Protein AF-A0A854C1Q7-F1 (afdb_monomer_lite)

InterPro domains:
  IPR006118 Recombinase, conserved site [PS00397] (6-14)
  IPR006119 Resolvase, N-terminal catalytic domain [PF00239] (4-51)
  IPR006119 Resolvase, N-terminal catalytic domain [PS51736] (2-54)
  IPR036162 Resolvase-like, N-terminal catalytic domain superfamily [G3DSA:3.40.50.1390] (1-54)
  IPR036162 Resolvase-like, N-terminal catalytic domain superfamily [SSF53041] (1-51)

Organism: Escherichia coli (NCBI:txid562)

Secondary structure (DSSP, 8-state):
----EEEEESSTTS-HHHHHHHHHHTT--GGGEEEEE--SS----HHHHHHHT-

Radius of gyration: 11.32 Å; chains: 1; bounding box: 31×24×25 Å

Foldseek 3Di:
DQDAAEEEDQDPPDPSVVSLVVCVVVVHDPVRYFYYYHHPPPPDDVSVVVNVVD

pLDDT: mean 77.96, std 9.35, range [61.12, 90.44]

Structure (mmCIF, N/CA/C/O backbone):
data_AF-A0A854C1Q7-F1
#
_entry.id   AF-A0A854C1Q7-F1
#
loop_
_atom_site.group_PDB
_atom_site.id
_atom_site.type_symbol
_atom_site.label_atom_id
_atom_site.label_alt_id
_atom_site.label_comp_id
_atom_site.label_asym_id
_atom_site.label_entity_id
_atom_site.label_seq_id
_atom_site.pdbx_PDB_ins_code
_atom_site.Cartn_x
_atom_site.Cartn_y
_atom_site.Cartn_z
_atom_site.occupancy
_atom_site.B_iso_or_equiv
_atom_site.auth_seq_id
_atom_site.auth_comp_id
_atom_site.auth_asym_id
_atom_site.auth_atom_id
_atom_site.pdbx_PDB_model_num
ATOM 1 N N . MET A 1 1 ? -19.119 -4.144 7.409 1.00 65.88 1 MET A N 1
ATOM 2 C CA . MET A 1 1 ? -18.186 -4.255 6.264 1.00 65.88 1 MET A CA 1
ATOM 3 C C . MET A 1 1 ? -16.764 -4.434 6.789 1.00 65.88 1 MET A C 1
ATOM 5 O O . MET A 1 1 ? -16.389 -3.707 7.703 1.00 65.88 1 MET A O 1
ATOM 9 N N . ARG A 1 2 ? -15.970 -5.390 6.287 1.00 77.06 2 ARG A N 1
ATOM 10 C CA . ARG A 1 2 ? -14.533 -5.478 6.613 1.00 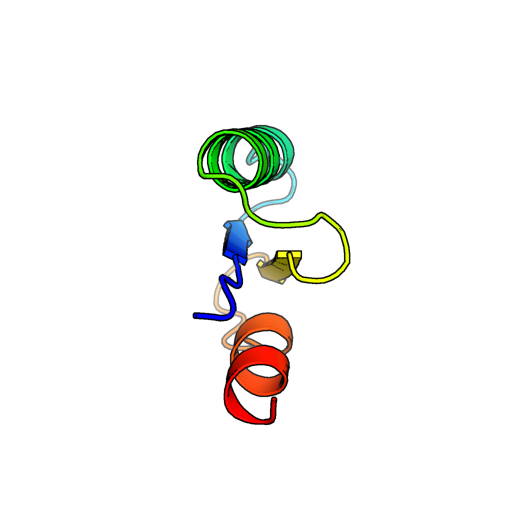77.06 2 ARG A CA 1
ATOM 11 C C . ARG A 1 2 ? -13.744 -4.874 5.454 1.00 77.06 2 ARG A C 1
ATOM 13 O O . ARG A 1 2 ? -13.822 -5.391 4.351 1.00 77.06 2 ARG A O 1
ATOM 20 N N . LEU A 1 3 ? -13.023 -3.785 5.717 1.00 82.56 3 LEU A N 1
ATOM 21 C CA . LEU A 1 3 ? -12.146 -3.158 4.734 1.00 82.56 3 LEU A CA 1
ATOM 22 C C . LEU A 1 3 ? -10.760 -3.808 4.793 1.00 82.56 3 LEU A C 1
ATOM 24 O O . LEU A 1 3 ? -10.214 -4.017 5.885 1.00 82.56 3 LEU A O 1
ATOM 28 N N . PHE A 1 4 ? -10.228 -4.124 3.620 1.00 85.56 4 PHE A N 1
ATOM 29 C CA . PHE A 1 4 ? -8.893 -4.661 3.410 1.00 85.56 4 PHE A CA 1
ATOM 30 C C . PHE A 1 4 ? -8.179 -3.797 2.378 1.00 85.56 4 PHE A C 1
ATOM 32 O O . PHE A 1 4 ? -8.819 -3.225 1.498 1.00 85.56 4 PHE A O 1
ATOM 39 N N . GLY A 1 5 ? -6.864 -3.688 2.511 1.00 87.44 5 GLY A N 1
ATOM 40 C CA . GLY A 1 5 ? -6.036 -2.867 1.641 1.00 87.44 5 GLY A CA 1
ATOM 41 C C . GLY A 1 5 ? -4.989 -3.725 0.967 1.00 87.44 5 GLY A C 1
ATOM 42 O O . GLY A 1 5 ? -4.404 -4.598 1.603 1.00 87.44 5 GLY A O 1
ATOM 43 N N . TYR A 1 6 ? -4.749 -3.463 -0.309 1.00 87.81 6 TYR A N 1
ATOM 44 C CA . TYR A 1 6 ? -3.720 -4.133 -1.085 1.00 87.81 6 TYR A CA 1
ATOM 45 C C . TYR A 1 6 ? -2.844 -3.086 -1.767 1.00 87.81 6 TYR A C 1
ATOM 47 O O . TYR A 1 6 ? -3.356 -2.189 -2.436 1.00 87.81 6 TYR A O 1
ATOM 55 N N . ALA A 1 7 ? -1.534 -3.195 -1.574 1.00 85.50 7 ALA A N 1
ATOM 56 C CA . ALA A 1 7 ? -0.526 -2.337 -2.181 1.00 85.50 7 ALA A CA 1
ATOM 57 C C . ALA A 1 7 ? 0.479 -3.192 -2.960 1.00 85.50 7 ALA A C 1
ATOM 59 O O . ALA A 1 7 ? 0.853 -4.276 -2.516 1.00 85.50 7 ALA A O 1
ATOM 60 N N . ARG A 1 8 ? 0.956 -2.703 -4.107 1.00 83.25 8 ARG A N 1
ATOM 61 C CA . ARG A 1 8 ? 1.980 -3.384 -4.911 1.00 83.25 8 ARG A CA 1
ATOM 62 C C . ARG A 1 8 ? 2.981 -2.383 -5.466 1.00 83.25 8 ARG A C 1
ATOM 64 O O . ARG A 1 8 ? 2.592 -1.357 -6.027 1.00 83.25 8 ARG A O 1
ATOM 71 N N . VAL A 1 9 ? 4.266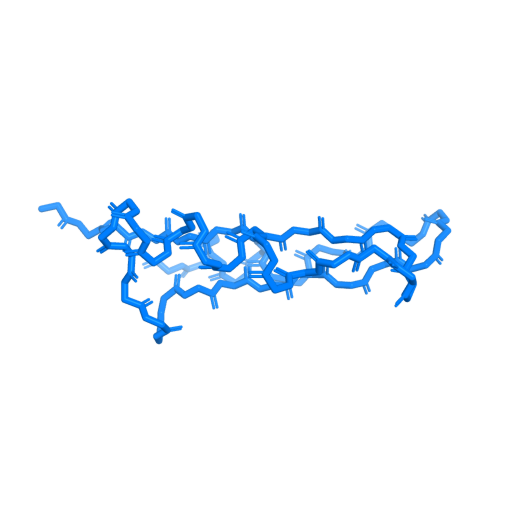 -2.719 -5.367 1.00 81.25 9 VAL A N 1
ATOM 72 C CA . VAL A 1 9 ? 5.357 -1.942 -5.972 1.00 81.25 9 VAL A CA 1
ATOM 73 C C . VAL A 1 9 ? 6.240 -2.800 -6.871 1.00 81.25 9 VAL A C 1
ATO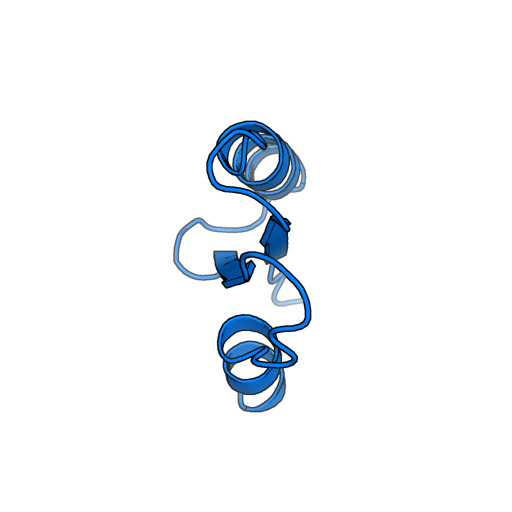M 75 O O . VAL A 1 9 ? 6.586 -3.933 -6.531 1.00 81.25 9 VAL A O 1
ATOM 78 N N . SER A 1 10 ? 6.602 -2.231 -8.024 1.00 69.00 10 SER A N 1
ATOM 79 C CA . SER A 1 10 ? 7.307 -2.937 -9.103 1.00 69.00 10 SER A CA 1
ATOM 80 C C . SER A 1 10 ? 8.837 -2.795 -9.054 1.00 69.00 10 SER A C 1
ATOM 82 O O . SER A 1 10 ? 9.556 -3.415 -9.834 1.00 69.00 10 SER A O 1
ATOM 84 N N . THR A 1 11 ? 9.367 -1.942 -8.172 1.00 65.56 11 THR A N 1
ATOM 85 C CA . THR A 1 11 ? 10.812 -1.739 -7.985 1.00 65.56 11 THR A CA 1
ATOM 86 C C . THR A 1 11 ? 11.107 -1.369 -6.531 1.00 65.56 11 THR A C 1
ATOM 88 O O . THR A 1 11 ? 10.284 -0.746 -5.865 1.00 65.56 11 THR A O 1
ATOM 91 N N . SER A 1 12 ? 12.299 -1.714 -6.023 1.00 61.72 12 SER A N 1
ATOM 92 C CA . SER A 1 12 ? 12.737 -1.327 -4.663 1.00 61.72 12 SER A CA 1
ATOM 93 C C . SER A 1 12 ? 12.783 0.189 -4.437 1.00 61.72 12 SER A C 1
ATOM 95 O O . SER A 1 12 ? 12.799 0.617 -3.290 1.00 61.72 12 SER A O 1
ATOM 97 N N . GLN A 1 13 ? 12.806 0.987 -5.508 1.00 61.88 13 GLN A N 1
ATOM 98 C CA . GLN A 1 13 ? 12.818 2.449 -5.440 1.00 61.88 13 GLN A CA 1
ATOM 99 C C . GLN A 1 13 ? 11.410 3.052 -5.303 1.00 61.88 13 GLN A C 1
ATOM 101 O O . GLN A 1 13 ? 1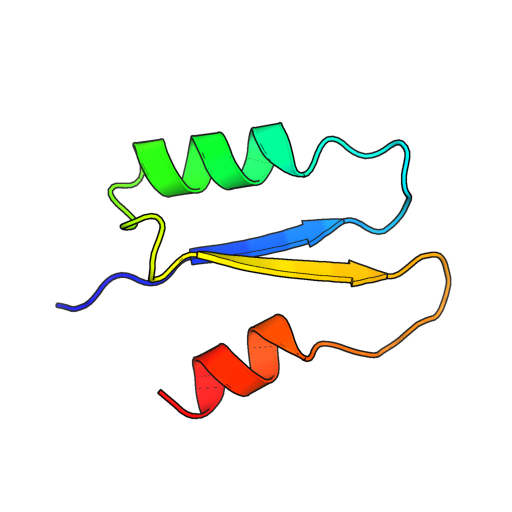1.277 4.218 -4.947 1.00 61.88 13 GLN A O 1
ATOM 106 N N . GLN A 1 14 ? 10.360 2.287 -5.618 1.00 65.12 14 GLN A N 1
ATOM 107 C CA . GLN A 1 14 ? 8.980 2.754 -5.526 1.00 65.12 14 GLN A CA 1
ATOM 108 C C . GLN A 1 14 ? 8.524 2.735 -4.065 1.00 65.12 14 GLN A C 1
ATOM 110 O O . GLN A 1 14 ? 8.635 1.728 -3.362 1.00 65.12 14 GLN A O 1
ATOM 115 N N . SER A 1 15 ? 7.991 3.866 -3.610 1.00 71.75 15 SER A N 1
ATOM 116 C CA . SER A 1 15 ? 7.600 4.080 -2.219 1.00 71.75 15 SER A CA 1
ATOM 117 C C . SER A 1 15 ? 6.308 3.334 -1.877 1.00 71.75 15 SER A C 1
ATOM 119 O O . SER A 1 15 ? 5.219 3.905 -1.915 1.00 71.75 15 SER A O 1
ATOM 121 N N . LEU A 1 16 ? 6.437 2.063 -1.483 1.00 78.75 16 LEU A N 1
ATOM 122 C CA . LEU A 1 16 ? 5.357 1.258 -0.892 1.00 78.75 16 LEU A CA 1
ATOM 123 C C . LEU A 1 16 ? 4.675 2.007 0.265 1.00 78.75 16 LEU A C 1
ATOM 125 O O . LEU A 1 16 ? 3.462 1.928 0.444 1.00 78.75 16 LEU A O 1
ATOM 129 N N . ASP A 1 17 ? 5.458 2.796 0.999 1.00 81.88 17 ASP A N 1
ATOM 130 C CA . ASP A 1 17 ? 5.005 3.597 2.131 1.00 81.88 17 ASP A CA 1
ATOM 131 C C . ASP A 1 17 ? 3.886 4.588 1.762 1.00 81.88 17 ASP A C 1
ATOM 133 O O . ASP A 1 17 ? 2.944 4.763 2.532 1.00 81.88 17 ASP A O 1
ATOM 137 N N . LEU A 1 18 ? 3.916 5.173 0.554 1.00 84.44 18 LEU A N 1
ATOM 138 C CA . LEU A 1 18 ? 2.864 6.085 0.085 1.00 84.44 18 LEU A CA 1
ATOM 139 C C . LEU A 1 18 ? 1.535 5.353 -0.124 1.00 84.44 18 LEU A C 1
ATOM 141 O O . LEU A 1 18 ? 0.491 5.843 0.305 1.00 84.44 18 LEU A O 1
ATOM 145 N N . GLN A 1 19 ? 1.569 4.162 -0.728 1.00 85.12 19 GLN A N 1
ATOM 146 C CA . GLN A 1 19 ? 0.367 3.344 -0.911 1.00 85.12 19 GLN A CA 1
ATOM 147 C C . GLN A 1 19 ? -0.179 2.864 0.438 1.00 85.12 19 GLN A C 1
ATOM 149 O O . GLN A 1 19 ? -1.378 2.947 0.686 1.00 85.12 19 GLN A O 1
ATOM 154 N N . VAL A 1 20 ? 0.696 2.424 1.347 1.00 86.50 20 VAL A N 1
ATOM 155 C CA . VAL A 1 20 ? 0.299 2.002 2.698 1.00 86.50 20 VAL A CA 1
ATOM 156 C C . VAL A 1 20 ? -0.314 3.164 3.481 1.00 86.50 20 VAL A C 1
ATOM 158 O O . VAL A 1 20 ? -1.306 2.966 4.182 1.00 86.50 20 VAL A O 1
ATOM 161 N N . ARG A 1 21 ? 0.232 4.380 3.360 1.00 88.38 21 ARG A N 1
ATOM 162 C CA . ARG A 1 21 ? -0.352 5.585 3.965 1.00 88.38 21 ARG A CA 1
ATOM 163 C C . ARG A 1 21 ? -1.734 5.894 3.403 1.00 88.38 21 ARG A C 1
ATOM 165 O O . ARG A 1 21 ? -2.644 6.086 4.198 1.00 88.38 21 ARG A O 1
ATOM 172 N N . ALA A 1 22 ? -1.915 5.853 2.084 1.00 88.69 22 ALA A N 1
ATOM 173 C CA . ALA A 1 22 ? -3.225 6.056 1.462 1.00 88.69 22 ALA A CA 1
ATOM 174 C C . ALA A 1 22 ? -4.258 5.007 1.917 1.00 88.69 22 ALA A C 1
ATOM 176 O O . ALA A 1 22 ? -5.408 5.338 2.185 1.00 88.69 22 ALA A O 1
ATOM 177 N N . LEU A 1 23 ? -3.846 3.744 2.079 1.00 89.50 23 LEU A N 1
ATOM 178 C CA . LEU A 1 23 ? -4.717 2.686 2.602 1.00 89.50 23 LEU A CA 1
ATOM 179 C C . LEU A 1 23 ? -5.089 2.914 4.073 1.00 89.50 23 LEU A C 1
ATOM 181 O O . LEU A 1 23 ? -6.234 2.691 4.462 1.00 89.50 23 LEU A O 1
ATOM 185 N N . LYS A 1 24 ? -4.141 3.371 4.897 1.00 88.56 24 LYS A N 1
ATOM 186 C CA . LYS A 1 24 ? -4.421 3.746 6.291 1.00 88.56 24 LYS A CA 1
ATOM 187 C C . LYS A 1 24 ? -5.383 4.932 6.371 1.00 88.56 24 LYS A C 1
ATOM 189 O O . LYS A 1 24 ? -6.295 4.893 7.191 1.00 88.56 24 LYS A O 1
ATOM 194 N N . ASP A 1 25 ? -5.199 5.932 5.513 1.00 90.44 25 ASP A N 1
ATOM 195 C CA . ASP A 1 25 ? -6.060 7.118 5.420 1.00 90.44 25 ASP A CA 1
ATOM 196 C C . ASP A 1 25 ? -7.491 6.751 4.997 1.00 90.44 25 ASP A C 1
ATOM 198 O O . ASP A 1 25 ? -8.462 7.192 5.604 1.00 90.44 25 ASP A O 1
ATOM 202 N N . ALA A 1 26 ? -7.628 5.790 4.077 1.00 88.38 26 ALA A N 1
ATOM 203 C CA . ALA A 1 26 ? -8.908 5.183 3.710 1.00 88.38 26 ALA A CA 1
ATOM 204 C C . ALA A 1 26 ? -9.564 4.346 4.837 1.00 88.38 26 ALA A C 1
ATOM 206 O O . ALA A 1 26 ? -10.638 3.776 4.640 1.00 88.38 26 ALA A O 1
ATOM 207 N N . GLY A 1 27 ? -8.940 4.235 6.016 1.00 88.56 27 GLY A N 1
ATOM 208 C CA . GLY A 1 27 ? -9.477 3.515 7.174 1.00 88.56 27 GLY A CA 1
ATOM 209 C C . GLY A 1 27 ? -9.174 2.014 7.187 1.00 88.56 27 GLY A C 1
ATOM 210 O O . GLY A 1 27 ? -9.787 1.258 7.951 1.00 88.56 27 GLY A O 1
ATOM 211 N N . VAL A 1 28 ? -8.230 1.542 6.364 1.00 89.50 28 VAL A N 1
ATOM 212 C CA . VAL A 1 28 ? -7.778 0.147 6.405 1.00 89.50 28 VAL A CA 1
ATOM 213 C C . VAL A 1 28 ? -6.894 -0.063 7.631 1.00 89.50 28 VAL A C 1
ATOM 215 O O . 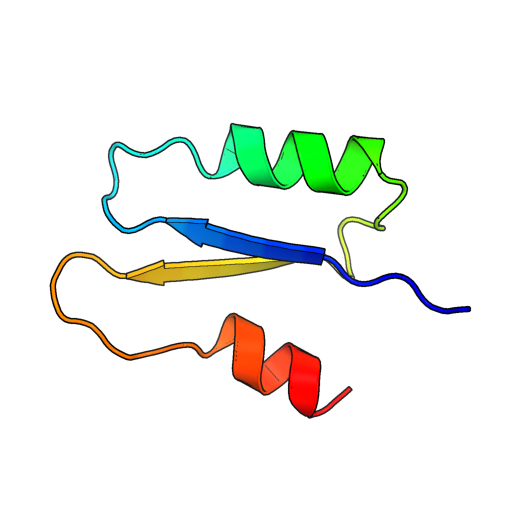VAL A 1 28 ? -5.898 0.628 7.847 1.00 89.50 28 VAL A O 1
ATOM 218 N N . LYS A 1 29 ? -7.213 -1.081 8.434 1.00 87.38 29 LYS A N 1
ATOM 219 C CA . LYS A 1 29 ? -6.358 -1.462 9.561 1.00 87.38 29 LYS A CA 1
ATOM 220 C C . LYS A 1 29 ? -5.036 -2.047 9.061 1.00 87.38 29 LYS A C 1
ATOM 222 O O . LYS A 1 29 ? -5.047 -2.892 8.175 1.00 87.38 29 LYS A O 1
ATOM 227 N N . ALA A 1 30 ? -3.915 -1.685 9.686 1.00 82.44 30 ALA A N 1
ATOM 228 C CA . ALA A 1 30 ? -2.578 -2.138 9.278 1.00 82.44 30 ALA A CA 1
ATOM 229 C C . ALA A 1 30 ? -2.432 -3.672 9.201 1.00 82.44 30 ALA A C 1
ATOM 231 O O . ALA A 1 30 ? -1.815 -4.196 8.287 1.00 82.44 30 ALA A O 1
ATOM 232 N N . ASN A 1 31 ? -3.088 -4.398 10.103 1.00 83.69 31 ASN A N 1
ATOM 233 C CA . ASN A 1 31 ? -3.184 -5.862 10.141 1.00 83.69 31 ASN A CA 1
ATOM 234 C C . ASN A 1 31 ? -4.093 -6.476 9.050 1.00 83.69 31 ASN A C 1
ATOM 236 O O . ASN A 1 31 ? -4.350 -7.678 9.054 1.00 83.69 31 ASN A O 1
ATOM 240 N N . ARG A 1 32 ? -4.607 -5.652 8.135 1.00 84.75 32 ARG A N 1
ATOM 241 C CA . ARG A 1 32 ? -5.383 -6.015 6.939 1.00 84.75 32 ARG A CA 1
ATOM 242 C C . ARG A 1 32 ? -4.829 -5.355 5.672 1.00 84.75 32 ARG A C 1
ATOM 244 O O . ARG A 1 32 ? -5.525 -5.320 4.658 1.00 84.75 32 ARG A O 1
ATOM 251 N N . ILE A 1 33 ? -3.629 -4.784 5.758 1.00 87.06 33 ILE A N 1
ATOM 252 C CA . ILE A 1 33 ? -2.902 -4.256 4.611 1.00 87.06 33 ILE A CA 1
ATOM 253 C C . ILE A 1 33 ? -1.968 -5.358 4.129 1.00 87.06 33 ILE A C 1
ATOM 255 O O . ILE A 1 33 ? -1.096 -5.808 4.868 1.00 87.06 33 ILE A O 1
ATOM 259 N N . PHE A 1 34 ? -2.168 -5.776 2.890 1.00 86.12 34 PHE A N 1
ATOM 260 C CA . PHE A 1 34 ? -1.327 -6.736 2.200 1.00 86.12 34 PHE A CA 1
ATOM 261 C C . PHE A 1 34 ? -0.461 -5.988 1.197 1.00 86.12 34 PHE A C 1
ATOM 263 O O . PHE A 1 34 ? -0.924 -5.061 0.529 1.00 86.12 34 PHE A O 1
ATOM 270 N N . THR A 1 35 ? 0.806 -6.367 1.113 1.00 84.69 35 THR A N 1
ATOM 271 C CA . THR A 1 35 ? 1.779 -5.690 0.262 1.00 84.69 35 THR A CA 1
ATOM 272 C C . THR A 1 35 ? 2.500 -6.706 -0.600 1.00 84.69 35 THR A C 1
ATOM 274 O O . THR A 1 35 ? 3.048 -7.659 -0.056 1.00 84.69 35 THR A O 1
ATOM 277 N N . ASP A 1 36 ? 2.563 -6.471 -1.905 1.00 83.62 36 ASP A N 1
ATOM 278 C CA . ASP A 1 36 ? 3.401 -7.242 -2.819 1.00 83.62 36 ASP A CA 1
ATOM 279 C C . ASP A 1 36 ? 4.575 -6.403 -3.321 1.00 83.62 36 ASP A C 1
ATOM 281 O O . ASP A 1 36 ? 4.430 -5.245 -3.731 1.00 83.62 36 ASP A O 1
ATOM 285 N N . LYS A 1 37 ? 5.756 -7.017 -3.328 1.00 75.69 37 LYS A N 1
ATOM 286 C CA . LYS A 1 37 ? 6.972 -6.429 -3.883 1.00 75.69 37 LYS A CA 1
ATOM 287 C C . LYS A 1 37 ? 7.490 -7.340 -4.985 1.00 75.69 37 LYS A C 1
ATOM 289 O O . LYS A 1 37 ? 7.994 -8.419 -4.708 1.00 75.69 37 LYS A O 1
ATOM 294 N N . ALA A 1 38 ? 7.390 -6.885 -6.227 1.00 72.44 38 ALA A N 1
ATOM 295 C CA . ALA A 1 38 ? 7.809 -7.653 -7.393 1.00 72.44 38 ALA A CA 1
ATOM 296 C C . ALA A 1 38 ? 8.763 -6.802 -8.227 1.00 72.44 38 ALA A C 1
ATOM 298 O O . ALA A 1 38 ? 8.347 -5.798 -8.783 1.00 72.44 38 ALA A O 1
ATOM 299 N N . SER A 1 39 ? 10.041 -7.163 -8.308 1.00 61.12 39 SER A N 1
ATOM 300 C CA . SER A 1 39 ? 11.001 -6.484 -9.184 1.00 61.12 39 SER A CA 1
ATOM 301 C C . SER A 1 39 ? 11.011 -7.142 -10.565 1.00 61.12 39 SER A C 1
ATOM 303 O O . SER A 1 39 ? 11.473 -8.271 -10.694 1.00 61.12 39 SER A O 1
ATOM 305 N N . GLY A 1 40 ? 10.532 -6.447 -11.600 1.00 66.38 40 GLY A N 1
ATOM 306 C CA . GLY A 1 40 ? 10.522 -6.957 -12.981 1.00 66.38 40 GLY A CA 1
ATOM 307 C C . GLY A 1 40 ? 9.267 -7.765 -13.338 1.00 66.38 40 GLY A C 1
ATOM 308 O O . GLY A 1 40 ? 8.179 -7.472 -12.849 1.00 66.38 40 GLY A O 1
ATOM 309 N N . SER A 1 41 ? 9.403 -8.776 -14.205 1.00 61.72 41 SER A N 1
ATOM 310 C CA . SER A 1 41 ? 8.293 -9.608 -14.716 1.00 61.72 41 SER A CA 1
ATOM 311 C C . SER A 1 41 ? 7.697 -10.588 -13.691 1.00 61.72 41 SER A C 1
ATOM 313 O O . SER A 1 41 ? 6.892 -11.444 -14.061 1.00 61.72 41 SER A O 1
ATOM 315 N N . SER A 1 42 ? 8.082 -10.487 -12.414 1.00 62.91 42 SER A N 1
ATOM 316 C CA . SER A 1 42 ? 7.580 -11.348 -11.343 1.00 62.91 42 SER A CA 1
ATOM 317 C C . SER A 1 42 ? 6.063 -11.222 -11.219 1.00 62.91 42 SER A C 1
ATOM 319 O O . SER A 1 42 ? 5.501 -10.176 -10.864 1.00 62.91 42 SER A O 1
ATOM 321 N N . THR A 1 43 ? 5.394 -12.314 -11.572 1.00 64.38 43 THR A N 1
ATOM 322 C CA . THR A 1 43 ? 3.936 -12.436 -11.583 1.00 64.38 43 THR A CA 1
ATOM 323 C C . THR A 1 43 ? 3.389 -12.811 -10.211 1.00 64.38 43 THR A C 1
ATOM 325 O O . THR A 1 43 ? 2.176 -12.754 -10.022 1.00 64.38 43 THR A O 1
ATOM 328 N N . ASP A 1 44 ? 4.270 -13.118 -9.256 1.00 65.19 44 ASP A N 1
ATOM 329 C CA . ASP A 1 44 ? 3.919 -13.429 -7.880 1.00 65.19 44 ASP A CA 1
ATOM 330 C C . ASP A 1 44 ? 3.114 -12.288 -7.252 1.00 65.19 44 ASP A C 1
ATOM 332 O O . ASP A 1 44 ? 3.465 -11.099 -7.310 1.00 65.19 44 ASP A O 1
ATOM 336 N N . ARG A 1 45 ? 1.941 -12.678 -6.757 1.00 71.50 45 ARG A N 1
ATOM 337 C CA . ARG A 1 45 ? 0.909 -11.837 -6.146 1.00 71.50 45 ARG A CA 1
ATOM 338 C C . ARG A 1 45 ? 0.440 -12.499 -4.856 1.00 71.50 45 ARG A C 1
ATOM 340 O O . ARG A 1 45 ? -0.758 -12.691 -4.653 1.00 71.50 45 ARG A O 1
ATOM 347 N N . GLU A 1 46 ? 1.385 -12.904 -4.017 1.00 74.75 46 GLU A N 1
ATOM 348 C CA . GLU A 1 46 ? 1.094 -13.605 -2.765 1.00 74.75 46 GLU A CA 1
ATOM 349 C C . GLU A 1 46 ? 0.177 -12.763 -1.866 1.00 74.75 46 GLU A C 1
ATOM 351 O O . GLU A 1 46 ? -0.781 -13.277 -1.292 1.00 74.75 46 GLU A O 1
ATOM 356 N N . GLY A 1 47 ? 0.381 -11.442 -1.817 1.00 74.25 47 GLY A N 1
ATOM 357 C CA . GLY A 1 47 ? -0.472 -10.525 -1.062 1.00 74.25 47 GLY A CA 1
ATOM 358 C C . GLY A 1 47 ? -1.914 -10.441 -1.578 1.00 74.25 47 GLY A C 1
ATOM 359 O O . GLY A 1 47 ? -2.837 -10.266 -0.781 1.00 74.25 47 GLY A O 1
ATOM 360 N N . LEU A 1 48 ? -2.136 -10.579 -2.889 1.00 75.50 48 LEU A N 1
ATOM 361 C CA . LEU A 1 48 ? -3.486 -10.603 -3.466 1.00 75.50 48 LEU A CA 1
ATOM 362 C C . LEU A 1 48 ? -4.164 -11.957 -3.239 1.00 75.50 48 LEU A C 1
ATOM 364 O O . LEU A 1 48 ? -5.3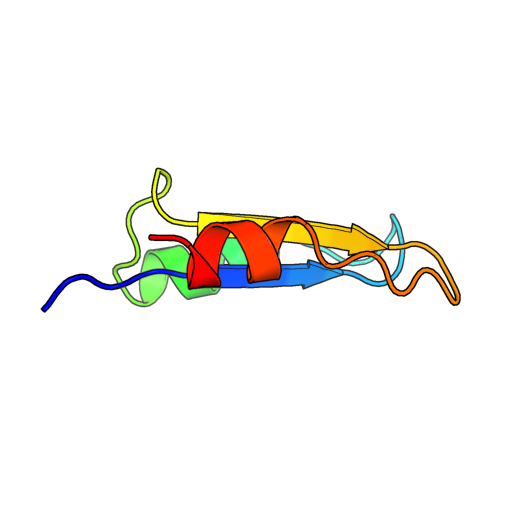72 -12.007 -3.012 1.00 75.50 48 LEU A O 1
ATOM 368 N N . ASP A 1 49 ? -3.397 -13.041 -3.304 1.00 78.81 49 ASP A N 1
ATOM 369 C CA . ASP A 1 49 ? -3.908 -14.394 -3.096 1.00 78.81 49 ASP A CA 1
ATOM 370 C C . ASP A 1 49 ? -4.343 -14.599 -1.635 1.00 78.81 49 ASP A C 1
ATOM 372 O O . ASP A 1 49 ? -5.469 -15.018 -1.366 1.00 78.81 49 ASP A O 1
ATOM 376 N N . LEU A 1 50 ? -3.532 -14.124 -0.682 1.00 78.31 50 LEU A N 1
ATOM 377 C CA . LEU A 1 50 ? -3.880 -14.073 0.742 1.00 78.31 50 LEU A CA 1
ATOM 378 C C . LEU A 1 50 ? -5.138 -13.244 1.021 1.00 78.31 50 LEU A C 1
ATOM 380 O O . LEU A 1 50 ? -5.925 -13.591 1.904 1.00 78.31 50 LEU A O 1
ATOM 384 N N . LEU A 1 51 ? -5.338 -12.151 0.276 1.00 78.62 51 LEU A N 1
ATOM 385 C CA . LEU A 1 51 ? -6.552 -11.349 0.380 1.00 78.62 51 LEU A CA 1
ATOM 386 C C . LEU A 1 51 ? -7.777 -12.103 -0.158 1.00 78.62 51 LEU A C 1
ATOM 388 O O . LEU A 1 51 ? -8.853 -11.993 0.419 1.00 78.62 51 LEU A O 1
ATOM 392 N N . ARG A 1 52 ? -7.626 -12.871 -1.243 1.00 75.31 52 ARG A N 1
ATOM 393 C CA . ARG A 1 52 ? -8.710 -13.673 -1.838 1.00 75.31 52 ARG A CA 1
ATOM 394 C C . ARG A 1 52 ? -9.127 -14.866 -0.979 1.00 75.31 52 ARG A C 1
ATOM 396 O O . ARG A 1 52 ? -10.270 -15.296 -1.082 1.00 75.31 52 ARG A O 1
ATOM 403 N N . MET A 1 53 ? -8.227 -15.389 -0.148 1.00 70.94 53 MET A N 1
ATOM 404 C CA . MET A 1 53 ? -8.500 -16.509 0.761 1.00 70.94 53 MET A CA 1
ATOM 405 C C . MET A 1 53 ? -9.175 -16.102 2.090 1.00 70.94 53 MET A C 1
ATOM 407 O O . MET A 1 53 ? -9.488 -16.978 2.898 1.00 70.94 53 MET A O 1
ATOM 411 N N . LYS A 1 54 ? -9.372 -14.803 2.356 1.00 62.00 54 LYS A N 1
ATOM 412 C CA . LYS A 1 54 ? -9.836 -14.240 3.642 1.00 62.00 54 LYS A CA 1
ATOM 413 C C . LYS A 1 54 ? -11.265 -13.709 3.607 1.00 62.00 54 LYS A C 1
ATOM 415 O O . LYS A 1 54 ? -11.902 -13.778 4.687 1.00 62.00 54 LYS A O 1
#

Sequence (54 aa):
MRLFGYARVSTSQQSLDLQVRALKDAGVKANRIFTDKASGSSTDREGLDLLRMK